Protein AF-A0A924E731-F1 (afdb_monomer_lite)

pLDDT: mean 70.8, std 16.4, range [35.38, 94.31]

Foldseek 3Di:
DDDDDDDDDPDPPDPPDDDDDDDDDDDDDPDDDDPDPDDDPCVVPDDDDDDDDDDPVVVVVVDVVVPDPVVVVVVVPDDPDDPDPDPDPPPPPPDDDDDD

Radius of gyration: 34.87 Å; chains: 1; bounding box: 63×54×109 Å

Structure (mmCIF, N/CA/C/O backbone):
data_AF-A0A924E731-F1
#
_entry.id   AF-A0A924E731-F1
#
loop_
_atom_site.group_PDB
_atom_site.id
_atom_site.type_symbol
_atom_site.label_atom_id
_atom_site.label_alt_id
_atom_site.label_comp_id
_atom_site.label_asym_id
_atom_site.label_entity_id
_atom_site.label_seq_id
_atom_site.pdbx_PDB_ins_code
_atom_site.Cartn_x
_atom_site.Cartn_y
_atom_site.Cartn_z
_atom_site.occupancy
_atom_site.B_iso_or_equiv
_atom_site.auth_seq_id
_atom_site.auth_comp_id
_atom_site.auth_asym_id
_atom_site.auth_atom_id
_atom_site.pdbx_PDB_model_num
ATOM 1 N N . MET A 1 1 ? 28.119 39.679 -16.809 1.00 36.19 1 MET A N 1
ATOM 2 C CA . MET A 1 1 ? 27.066 40.237 -15.941 1.00 36.19 1 MET A CA 1
ATOM 3 C C . MET A 1 1 ? 26.191 39.078 -15.461 1.00 36.19 1 MET A C 1
ATOM 5 O O . MET A 1 1 ? 25.447 38.538 -16.260 1.00 36.19 1 MET A O 1
ATOM 9 N N . ASN A 1 2 ? 26.366 38.697 -14.191 1.00 35.38 2 ASN A N 1
ATOM 10 C CA . ASN A 1 2 ? 25.396 38.077 -13.266 1.00 35.38 2 ASN A CA 1
ATOM 11 C C . ASN A 1 2 ? 24.906 36.639 -13.568 1.00 35.38 2 ASN A C 1
ATOM 13 O O . ASN A 1 2 ? 24.021 36.447 -14.384 1.00 35.38 2 ASN A O 1
ATOM 17 N N . THR A 1 3 ? 25.560 35.577 -13.072 1.00 45.09 3 THR A N 1
ATOM 18 C CA . THR A 1 3 ? 25.480 34.953 -11.720 1.00 45.09 3 THR A CA 1
ATOM 19 C C . THR A 1 3 ? 24.101 34.342 -11.388 1.00 45.09 3 THR A C 1
ATOM 21 O O . THR A 1 3 ? 23.155 35.094 -11.185 1.00 45.09 3 THR A O 1
ATOM 24 N N . ARG A 1 4 ? 24.048 33.007 -11.189 1.00 53.56 4 ARG A N 1
ATOM 25 C CA . ARG A 1 4 ? 23.558 32.276 -9.982 1.00 53.56 4 ARG A CA 1
ATOM 26 C C . ARG A 1 4 ? 22.807 30.954 -10.276 1.00 53.56 4 ARG A C 1
ATOM 28 O O . ARG A 1 4 ? 21.682 30.950 -10.746 1.00 53.56 4 ARG A O 1
ATOM 35 N N . PHE A 1 5 ? 23.488 29.857 -9.930 1.00 45.91 5 PHE A N 1
ATOM 36 C CA . PHE A 1 5 ? 23.048 28.726 -9.093 1.00 45.91 5 PHE A CA 1
ATOM 37 C C . PHE A 1 5 ? 21.619 28.159 -9.236 1.00 45.91 5 PHE A C 1
ATOM 39 O O . PHE A 1 5 ? 20.656 28.715 -8.729 1.00 45.91 5 PHE A O 1
ATOM 46 N N . PHE A 1 6 ? 21.536 26.970 -9.840 1.00 52.19 6 PHE A N 1
ATOM 47 C CA . PHE A 1 6 ? 21.180 25.701 -9.177 1.00 52.19 6 PHE A CA 1
ATOM 48 C C . PHE A 1 6 ? 20.348 25.778 -7.872 1.00 52.19 6 PHE A C 1
ATOM 50 O O . PHE A 1 6 ? 20.918 25.968 -6.803 1.00 52.19 6 PHE A O 1
ATOM 57 N N . THR A 1 7 ? 19.043 25.499 -7.964 1.00 48.16 7 THR A N 1
ATOM 58 C CA . THR A 1 7 ? 18.183 24.887 -6.918 1.00 48.16 7 THR A CA 1
ATOM 59 C C . THR A 1 7 ? 16.831 24.582 -7.586 1.00 48.16 7 THR A C 1
ATOM 61 O O . THR A 1 7 ? 16.180 25.484 -8.092 1.00 48.16 7 THR A O 1
ATOM 64 N N . ALA A 1 8 ? 16.412 23.339 -7.840 1.00 48.56 8 ALA A N 1
ATOM 65 C CA . ALA A 1 8 ? 16.045 22.298 -6.880 1.00 48.56 8 ALA A CA 1
ATOM 66 C C . ALA A 1 8 ? 15.172 22.843 -5.742 1.00 48.56 8 ALA A C 1
ATOM 68 O O . ALA A 1 8 ? 15.706 23.348 -4.765 1.00 48.56 8 ALA A O 1
ATOM 69 N N . ALA A 1 9 ? 13.850 22.711 -5.868 1.00 45.69 9 ALA A N 1
ATOM 70 C CA . ALA A 1 9 ? 12.963 22.372 -4.755 1.00 45.69 9 ALA A CA 1
ATOM 71 C C . ALA A 1 9 ? 11.529 22.217 -5.272 1.00 45.69 9 ALA A C 1
ATOM 73 O O . ALA A 1 9 ? 10.899 23.158 -5.749 1.00 45.69 9 ALA A O 1
ATOM 74 N N . CYS A 1 10 ? 11.035 20.989 -5.168 1.00 48.94 10 CYS A N 1
ATOM 75 C CA . CYS A 1 10 ? 9.629 20.648 -5.224 1.00 48.94 10 CYS A CA 1
ATOM 76 C C . CYS A 1 10 ? 8.949 21.312 -4.016 1.00 48.94 10 CYS A C 1
ATOM 78 O O . CYS A 1 10 ? 9.028 20.804 -2.901 1.00 48.94 10 CYS A O 1
ATOM 80 N N . SER A 1 11 ? 8.353 22.483 -4.218 1.00 49.34 11 SER A N 1
ATOM 81 C CA . SER A 1 11 ? 7.626 23.191 -3.165 1.00 49.34 11 SER A CA 1
ATOM 82 C C . SER A 1 11 ? 6.142 22.880 -3.301 1.00 49.34 11 SER A C 1
ATOM 84 O O . SER A 1 11 ? 5.384 23.644 -3.895 1.00 49.34 11 SER A O 1
ATOM 86 N N . ILE A 1 12 ? 5.724 21.735 -2.760 1.00 64.44 12 ILE A N 1
ATOM 87 C CA . ILE A 1 12 ? 4.316 21.514 -2.422 1.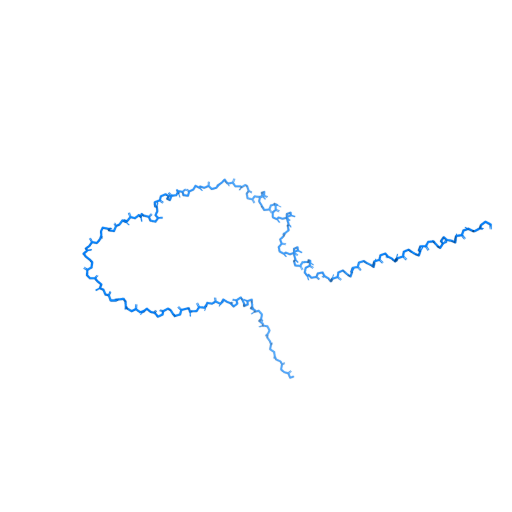00 64.44 12 ILE A CA 1
ATOM 88 C C . ILE A 1 12 ? 4.038 22.451 -1.247 1.00 64.44 12 ILE A C 1
ATOM 90 O O . ILE A 1 12 ? 4.389 22.164 -0.105 1.00 64.44 12 ILE A O 1
ATOM 94 N N . ALA A 1 13 ? 3.501 23.631 -1.549 1.00 55.34 13 ALA A N 1
ATOM 95 C CA . ALA A 1 13 ? 3.074 24.579 -0.536 1.00 55.34 13 ALA A CA 1
ATOM 96 C C . ALA A 1 13 ? 1.854 23.994 0.185 1.00 55.34 13 ALA A C 1
ATOM 98 O O . ALA A 1 13 ? 0.735 24.009 -0.327 1.00 55.34 13 ALA A O 1
ATOM 99 N N . SER A 1 14 ? 2.096 23.444 1.372 1.00 58.56 14 SER A N 1
ATOM 100 C CA . SER A 1 14 ? 1.074 23.042 2.329 1.00 58.56 14 SER A CA 1
ATOM 101 C C . SER A 1 14 ? 0.213 24.251 2.701 1.00 58.56 14 SER A C 1
ATOM 103 O O . SER A 1 14 ? 0.665 25.140 3.422 1.00 58.56 14 SER A O 1
ATOM 105 N N . LEU A 1 15 ? -1.039 24.288 2.239 1.00 55.12 15 LEU A N 1
ATOM 106 C CA . LEU A 1 15 ? -2.037 25.197 2.796 1.00 55.12 15 LEU A CA 1
ATOM 107 C C . LEU A 1 15 ? -2.486 24.659 4.161 1.00 55.12 15 LEU A C 1
ATOM 109 O O . LEU A 1 15 ? -3.414 23.861 4.248 1.00 55.12 15 LEU A O 1
ATOM 113 N N . PHE A 1 16 ? -1.843 25.113 5.236 1.00 58.47 16 PHE A N 1
ATOM 114 C CA . PHE A 1 16 ? -2.429 25.051 6.575 1.00 58.47 16 PHE A CA 1
ATOM 115 C C . PHE A 1 16 ? -3.232 26.334 6.810 1.00 58.47 16 PHE A C 1
ATOM 117 O O . PHE A 1 16 ? -2.686 27.374 7.171 1.00 58.47 16 PHE A O 1
ATOM 124 N N . GLY A 1 17 ? -4.542 26.267 6.564 1.00 53.56 17 GLY A N 1
ATOM 125 C CA . GLY A 1 17 ? -5.479 27.304 6.987 1.00 53.56 17 GLY A CA 1
ATOM 126 C C . GLY A 1 17 ? -5.669 27.235 8.499 1.00 53.56 17 GLY A C 1
ATOM 127 O O . GLY A 1 17 ? -6.254 26.281 9.007 1.00 53.56 17 GLY A O 1
ATOM 128 N N . LEU A 1 18 ? -5.165 28.231 9.225 1.00 58.72 18 LEU A N 1
ATOM 129 C CA . LEU A 1 18 ? -5.396 28.363 10.659 1.00 58.72 18 LEU A CA 1
ATOM 130 C C . LEU A 1 18 ? -6.793 28.967 10.879 1.00 58.72 18 LEU A C 1
ATOM 132 O O . LEU A 1 18 ? -6.979 30.176 10.757 1.00 58.72 18 LEU A O 1
ATOM 136 N N . ALA A 1 19 ? -7.790 28.134 11.177 1.00 62.75 19 ALA A N 1
ATOM 137 C CA . ALA A 1 19 ? -9.094 28.612 11.626 1.00 62.75 19 ALA A CA 1
ATOM 138 C C . ALA A 1 19 ? -9.008 28.982 13.116 1.00 62.75 19 ALA A C 1
ATOM 140 O O . ALA A 1 19 ? -8.948 28.110 13.979 1.00 62.75 19 ALA A O 1
ATOM 141 N N . ALA A 1 20 ? -8.994 30.279 13.426 1.00 59.22 20 ALA A N 1
ATOM 142 C CA . ALA A 1 20 ? -9.171 30.765 14.790 1.00 59.22 20 ALA A CA 1
ATOM 143 C C . ALA A 1 20 ? -10.660 30.675 15.160 1.00 59.22 20 ALA A C 1
ATOM 145 O O . ALA A 1 20 ? -11.461 31.533 14.791 1.00 59.22 20 ALA A O 1
ATOM 146 N N . GLN A 1 21 ? -11.051 29.614 15.862 1.00 60.19 21 GLN A N 1
ATOM 147 C CA . GLN A 1 21 ? -12.385 29.507 16.448 1.00 60.19 21 GLN A CA 1
ATOM 148 C C . GLN A 1 21 ? -12.400 30.277 17.772 1.00 60.19 21 GLN A C 1
ATOM 150 O O . GLN A 1 21 ? -11.793 29.858 18.756 1.00 60.19 21 GLN A O 1
ATOM 155 N N . ALA A 1 22 ? -13.085 31.420 17.798 1.00 60.53 22 ALA A N 1
ATOM 156 C CA . ALA A 1 22 ? -13.390 32.120 19.039 1.00 60.53 22 ALA A CA 1
ATOM 157 C C . ALA A 1 22 ? -14.394 31.288 19.854 1.00 60.53 22 ALA A C 1
ATOM 159 O O . ALA A 1 22 ? -15.484 30.977 19.374 1.00 60.53 22 ALA A O 1
ATOM 160 N N . GLN A 1 23 ? -14.030 30.919 21.081 1.00 60.59 23 GLN A N 1
ATOM 161 C CA . GLN A 1 23 ? -14.936 30.245 22.007 1.00 60.59 23 GLN A CA 1
ATOM 162 C C . GLN A 1 23 ? -15.745 31.302 22.764 1.00 60.59 23 GLN A C 1
ATOM 164 O O . GLN A 1 23 ? -15.223 31.997 23.633 1.00 60.59 23 GLN A O 1
ATOM 169 N N . THR A 1 24 ? -17.030 31.437 22.445 1.00 63.28 24 THR A N 1
ATOM 170 C CA . THR A 1 24 ? -17.976 32.136 23.321 1.00 63.28 24 THR A CA 1
ATOM 171 C C . THR A 1 24 ? -18.228 31.271 24.551 1.00 63.28 24 THR A C 1
ATOM 173 O O . THR A 1 24 ? -18.680 30.133 24.421 1.00 63.28 24 THR A O 1
ATOM 176 N N . ALA A 1 25 ? -17.934 31.797 25.741 1.00 63.75 25 ALA A N 1
ATOM 177 C CA . ALA A 1 25 ? -18.207 31.113 26.998 1.00 63.75 25 ALA A CA 1
ATOM 178 C C . ALA A 1 25 ? -19.719 30.883 27.153 1.00 63.75 25 ALA A C 1
ATOM 180 O O . ALA A 1 25 ? -20.501 31.833 27.190 1.00 63.75 25 ALA A O 1
ATOM 181 N N . ALA A 1 26 ? -20.131 29.618 27.236 1.00 69.31 26 ALA A N 1
ATOM 182 C CA . ALA A 1 26 ? -21.499 29.260 27.572 1.00 69.31 26 ALA A CA 1
ATOM 183 C C . ALA A 1 26 ? -21.747 29.517 29.066 1.00 69.31 26 ALA A C 1
ATOM 185 O O . ALA A 1 26 ? -20.934 29.148 29.915 1.00 69.31 26 ALA A O 1
ATOM 186 N N . THR A 1 27 ? -22.879 30.134 29.399 1.00 67.25 27 THR A N 1
ATOM 187 C CA . THR A 1 27 ? -23.350 30.249 30.782 1.00 67.25 27 THR A CA 1
ATOM 188 C C . THR A 1 27 ? -23.655 28.850 31.317 1.00 67.25 27 THR A C 1
ATOM 190 O O . THR A 1 27 ? -24.491 28.135 30.765 1.00 67.25 27 THR A O 1
ATOM 193 N N . ALA A 1 28 ? -22.958 28.439 32.377 1.00 65.69 28 ALA A N 1
ATOM 194 C CA . ALA A 1 28 ? -23.146 27.130 32.987 1.00 65.69 28 ALA A CA 1
ATOM 195 C C . ALA A 1 28 ? -24.498 27.071 33.718 1.00 65.69 28 ALA A C 1
ATOM 197 O O . ALA A 1 28 ? -24.682 27.712 34.751 1.00 65.69 28 ALA A O 1
ATOM 198 N N . ASN A 1 29 ? -25.437 26.276 33.201 1.00 67.81 29 ASN A N 1
ATOM 199 C CA . ASN A 1 29 ? -26.561 25.793 33.999 1.00 67.81 29 ASN A CA 1
ATOM 200 C C . ASN A 1 29 ? -26.036 24.707 34.952 1.00 67.81 29 ASN A C 1
ATOM 202 O O . ASN A 1 29 ? -25.397 23.767 34.467 1.00 67.81 29 ASN A O 1
ATOM 206 N N . PRO A 1 30 ? -26.302 24.777 36.271 1.00 60.47 30 PRO A N 1
ATOM 207 C CA . PRO A 1 30 ? -25.912 23.739 37.219 1.00 60.47 30 PRO A CA 1
ATOM 208 C C . PRO A 1 30 ? -26.803 22.510 37.018 1.00 60.47 30 PRO A C 1
ATOM 210 O O . PRO A 1 30 ? -27.758 22.260 37.748 1.00 60.47 30 PRO A O 1
ATOM 213 N N . SER A 1 31 ? -26.503 21.752 35.971 1.00 68.31 31 SER A N 1
ATOM 214 C CA . SER A 1 31 ? -27.090 20.442 35.732 1.00 68.31 31 SER A CA 1
ATOM 215 C C . SER A 1 31 ? -26.330 19.463 36.620 1.00 68.31 31 SER A C 1
ATOM 217 O O . SER A 1 31 ? -25.113 19.332 36.489 1.00 68.31 31 SER A O 1
ATOM 219 N N . GLY A 1 32 ? -27.028 18.826 37.565 1.00 72.75 32 GLY A N 1
ATOM 220 C CA . GLY A 1 32 ? -26.447 17.778 38.406 1.00 72.75 32 GLY A CA 1
ATOM 221 C C . GLY A 1 32 ? -25.829 16.651 37.563 1.00 72.75 32 GLY A C 1
ATOM 222 O O . GLY A 1 32 ? -26.148 16.551 36.372 1.00 72.75 32 GLY A O 1
ATOM 223 N N . PRO A 1 33 ? -24.958 15.807 38.152 1.00 73.31 33 PRO A N 1
ATOM 224 C CA . PRO A 1 33 ? -24.167 14.825 37.416 1.00 73.31 33 PRO A CA 1
ATOM 225 C C . PRO A 1 33 ? -25.059 13.982 36.504 1.00 73.31 33 PRO A C 1
ATOM 227 O O . PRO A 1 33 ? -25.863 13.178 36.974 1.00 73.31 33 PRO A O 1
ATOM 230 N N . GLN A 1 34 ? -24.952 14.204 35.196 1.00 77.50 34 GLN A N 1
ATOM 231 C CA . GLN A 1 34 ? -25.610 13.349 34.222 1.00 77.50 34 GLN A CA 1
ATOM 232 C C . GLN A 1 34 ? -24.776 12.072 34.100 1.00 77.50 34 GLN A C 1
ATOM 234 O O . GLN A 1 34 ? -23.547 12.167 34.021 1.00 77.50 34 GLN A O 1
ATOM 239 N N . PRO A 1 35 ? -25.395 10.882 34.097 1.00 77.94 35 PRO A N 1
ATOM 240 C CA . PRO A 1 35 ? -24.665 9.657 33.826 1.00 77.94 35 PRO A CA 1
ATOM 241 C C . PRO A 1 35 ? -24.042 9.758 32.430 1.00 77.94 35 PRO A C 1
ATOM 243 O O . PRO A 1 35 ? -24.742 9.861 31.424 1.00 77.94 35 PRO A O 1
ATOM 246 N N . LEU A 1 36 ? -22.710 9.770 32.378 1.00 81.81 36 LEU A N 1
ATOM 247 C CA . LEU A 1 36 ? -21.964 9.727 31.129 1.00 81.81 36 LEU A CA 1
ATOM 248 C C . LEU A 1 36 ? -22.064 8.299 30.597 1.00 81.81 36 LEU A C 1
ATOM 250 O O . LEU A 1 36 ? -21.490 7.375 31.174 1.00 81.81 36 LEU A O 1
ATOM 254 N N . ALA A 1 37 ? -22.811 8.108 29.514 1.00 85.94 37 ALA A N 1
ATOM 255 C CA . ALA A 1 37 ? -22.729 6.872 28.756 1.00 85.94 37 ALA A CA 1
ATOM 256 C C . ALA A 1 37 ? -21.344 6.849 28.094 1.00 85.94 37 ALA A C 1
ATOM 258 O O . ALA A 1 37 ? -21.091 7.604 27.160 1.00 85.94 37 ALA A O 1
ATOM 259 N N . PHE A 1 38 ? -20.424 6.063 28.653 1.00 87.69 38 PHE A N 1
ATOM 260 C CA . PHE A 1 38 ? -19.095 5.870 28.091 1.00 87.69 38 PHE A CA 1
ATOM 261 C C . PHE A 1 38 ? -19.132 4.666 27.156 1.00 87.69 38 PHE A C 1
ATOM 263 O O . PHE A 1 38 ? -19.351 3.541 27.600 1.00 87.69 38 PHE A O 1
ATOM 270 N N . GLN A 1 39 ? -18.915 4.910 25.869 1.00 91.06 39 GLN A N 1
ATOM 271 C CA . GLN A 1 39 ? -18.626 3.877 24.883 1.00 91.06 39 GLN A CA 1
ATOM 272 C C . GLN A 1 39 ? -17.147 3.961 24.525 1.00 91.06 39 GLN A C 1
ATOM 274 O O . GLN A 1 39 ? -16.612 5.054 24.311 1.00 91.06 39 GLN A O 1
ATOM 279 N N . SER A 1 40 ? -16.470 2.815 24.476 1.00 92.69 40 SER A N 1
ATOM 280 C CA . SER A 1 40 ? -15.055 2.794 24.121 1.00 92.69 40 SER A CA 1
ATOM 281 C C . SER A 1 40 ? -14.878 3.119 22.638 1.00 92.69 40 SER A C 1
ATOM 283 O O . SER A 1 40 ? -15.581 2.588 21.786 1.00 92.69 40 SER A O 1
ATOM 285 N N . ALA 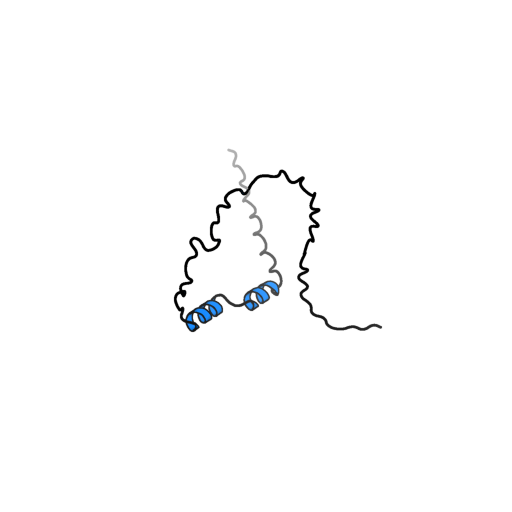A 1 41 ? -13.873 3.923 22.288 1.00 91.50 41 ALA A N 1
ATOM 286 C CA . ALA A 1 41 ? -13.484 4.097 20.884 1.00 91.50 41 ALA A CA 1
ATOM 287 C C . ALA A 1 41 ? -12.930 2.801 20.256 1.00 91.50 41 ALA A C 1
ATOM 289 O O . ALA A 1 41 ? -12.814 2.697 19.039 1.00 91.50 41 ALA A O 1
ATOM 290 N N . LEU A 1 42 ? -12.575 1.822 21.092 1.00 92.88 42 LEU A N 1
ATOM 291 C CA . LEU A 1 42 ? -12.132 0.492 20.679 1.00 92.88 42 LEU A CA 1
ATOM 292 C C . LEU A 1 42 ? -13.265 -0.542 20.738 1.00 92.88 42 LEU A C 1
ATOM 294 O O . LEU A 1 42 ? -13.017 -1.730 20.535 1.00 92.88 42 LEU A O 1
ATOM 298 N N . GLU A 1 43 ? -14.495 -0.120 21.037 1.00 92.69 43 GLU A N 1
ATOM 299 C CA . GLU A 1 43 ? -15.665 -0.992 20.983 1.00 92.69 43 GLU A CA 1
ATOM 300 C C . GLU A 1 43 ? -15.831 -1.493 19.539 1.00 92.69 43 GLU A C 1
ATOM 302 O O . GLU A 1 43 ? -16.071 -0.716 18.618 1.00 92.69 43 GLU A O 1
ATOM 307 N N . GLY A 1 44 ? -15.620 -2.794 19.321 1.00 92.81 44 GLY A N 1
ATOM 308 C CA . GLY A 1 44 ? -15.627 -3.393 17.983 1.00 92.81 44 GLY A CA 1
ATOM 309 C C . GLY A 1 44 ? -14.306 -3.301 17.211 1.00 92.81 44 GLY A C 1
ATOM 310 O O . GLY A 1 44 ? -14.289 -3.619 16.020 1.00 92.81 44 GLY A O 1
ATOM 311 N N . TYR A 1 45 ? -13.199 -2.907 17.851 1.00 94.25 45 TYR A N 1
ATOM 312 C CA . TYR A 1 45 ? -11.881 -2.973 17.221 1.00 94.25 45 TYR A CA 1
ATOM 313 C C . TYR A 1 45 ? -11.550 -4.418 16.828 1.00 94.25 45 TYR A C 1
ATO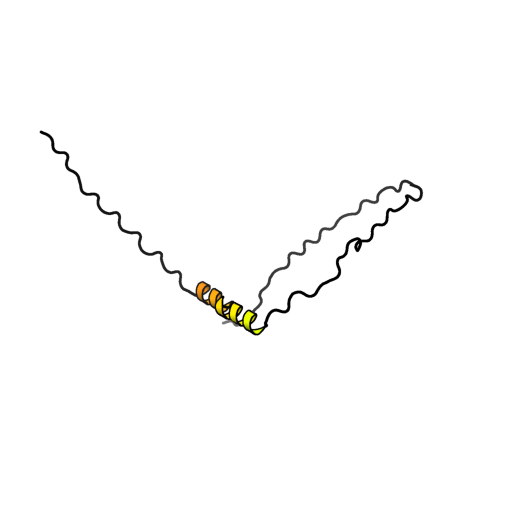M 315 O O . TYR A 1 45 ? -11.474 -5.308 17.676 1.00 94.25 45 TYR A O 1
ATOM 323 N N . GLN A 1 46 ? -11.342 -4.641 15.532 1.00 92.25 46 GLN A N 1
ATOM 324 C CA . GLN A 1 46 ? -10.873 -5.918 15.015 1.00 92.25 46 GLN A CA 1
ATOM 325 C C . GLN A 1 46 ? -9.360 -5.993 15.160 1.00 92.25 46 GLN A C 1
ATOM 327 O O . GLN A 1 46 ? -8.641 -5.058 14.805 1.00 92.25 46 GLN A O 1
ATOM 332 N N . SER A 1 47 ? -8.868 -7.118 15.673 1.00 91.56 47 SER A N 1
ATOM 333 C CA . SER A 1 47 ? -7.433 -7.362 15.727 1.00 91.56 47 SER A CA 1
ATOM 334 C C . SER A 1 47 ? -6.841 -7.337 14.320 1.00 91.56 47 SER A C 1
ATOM 336 O O . SER A 1 47 ? -7.423 -7.878 13.378 1.00 91.56 47 SER A O 1
ATOM 338 N N . TYR A 1 48 ? -5.661 -6.730 14.192 1.00 90.94 48 TYR A N 1
ATOM 339 C CA . TYR A 1 48 ? -4.894 -6.807 12.959 1.00 90.94 48 TYR A CA 1
ATOM 340 C C . TYR A 1 48 ? -4.588 -8.278 12.655 1.00 90.94 48 TYR A C 1
ATOM 342 O O . TYR A 1 48 ? -4.088 -9.008 13.511 1.00 90.94 48 TYR A O 1
ATOM 350 N N . T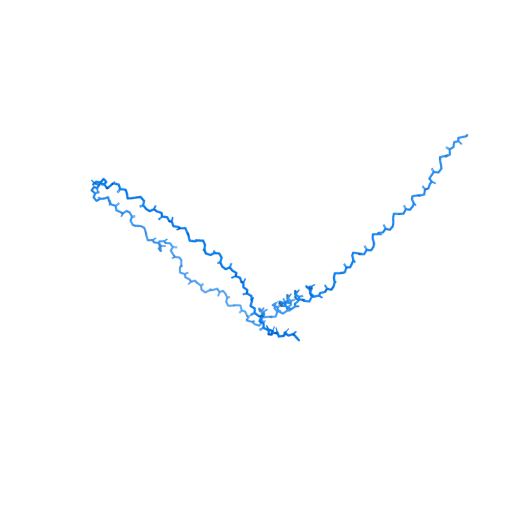HR A 1 49 ? -4.933 -8.703 11.446 1.00 89.00 49 THR A N 1
ATOM 351 C CA . THR A 1 49 ? -4.567 -10.000 10.882 1.00 89.00 49 THR A CA 1
ATOM 352 C C . THR A 1 49 ? -3.560 -9.741 9.781 1.00 89.00 49 THR A C 1
ATOM 354 O O . THR A 1 49 ? -3.747 -8.819 8.988 1.00 89.00 49 THR A O 1
ATOM 357 N N . ASP A 1 50 ? -2.505 -10.550 9.736 1.00 85.44 50 ASP A N 1
ATOM 358 C CA . ASP A 1 50 ? -1.548 -10.489 8.643 1.00 85.44 50 ASP A CA 1
ATOM 359 C C . ASP A 1 50 ? -2.229 -10.796 7.310 1.00 85.44 50 ASP A C 1
ATOM 361 O O . ASP A 1 50 ? -2.946 -11.791 7.152 1.00 85.44 50 ASP A O 1
ATOM 365 N N . ASP A 1 51 ? -1.969 -9.930 6.335 1.00 82.69 51 ASP A N 1
ATOM 366 C CA . ASP A 1 51 ? -2.335 -10.189 4.956 1.00 82.69 51 ASP A CA 1
ATOM 367 C C . ASP A 1 51 ? -1.544 -11.378 4.398 1.00 82.69 51 ASP A C 1
ATOM 369 O O . ASP A 1 51 ? -0.481 -11.770 4.892 1.00 82.69 51 ASP A O 1
ATOM 373 N N . LYS A 1 52 ? -2.069 -11.972 3.323 1.00 84.25 52 LYS A N 1
ATOM 374 C CA . LYS A 1 52 ? -1.395 -13.087 2.652 1.00 84.25 52 LYS A CA 1
ATOM 375 C C . LYS A 1 52 ? 0.001 -12.659 2.209 1.00 84.25 52 LYS A C 1
ATOM 377 O O . LYS A 1 52 ? 0.142 -11.711 1.438 1.00 84.25 52 LYS A O 1
ATOM 382 N N . LEU A 1 53 ? 1.018 -13.417 2.621 1.00 87.12 53 LEU A N 1
ATOM 383 C CA . LEU A 1 53 ? 2.369 -13.240 2.104 1.00 87.12 53 LEU A CA 1
ATOM 384 C C . LEU A 1 53 ? 2.371 -13.501 0.595 1.00 87.12 53 LEU A C 1
ATOM 386 O O . LEU A 1 53 ? 2.143 -14.622 0.136 1.00 87.12 53 LEU A O 1
ATOM 390 N N . VAL A 1 54 ? 2.616 -12.440 -0.168 1.00 87.31 54 VAL A N 1
ATOM 391 C CA . VAL A 1 54 ? 2.801 -12.505 -1.615 1.00 87.31 54 VAL A CA 1
ATOM 392 C C . VAL A 1 54 ? 4.278 -12.760 -1.899 1.00 87.31 54 VAL A C 1
ATOM 394 O O . VAL A 1 54 ? 5.151 -12.237 -1.204 1.00 87.31 54 VAL A O 1
ATOM 397 N N . ASP A 1 55 ? 4.571 -13.547 -2.933 1.00 93.25 55 ASP A N 1
ATOM 398 C CA . ASP A 1 55 ? 5.944 -13.724 -3.392 1.00 93.25 55 ASP A CA 1
ATOM 399 C C . ASP A 1 55 ? 6.531 -12.380 -3.856 1.00 93.25 55 ASP A C 1
ATOM 401 O O . ASP A 1 55 ? 6.041 -11.742 -4.795 1.00 93.25 55 ASP A O 1
ATOM 405 N N . TRP A 1 56 ? 7.600 -11.949 -3.185 1.00 93.50 56 TRP A N 1
ATOM 406 C CA . TRP A 1 56 ? 8.224 -10.646 -3.414 1.00 93.50 56 TRP A CA 1
ATOM 407 C C . TRP A 1 56 ? 8.748 -10.505 -4.848 1.00 93.50 56 TRP A C 1
ATOM 409 O O . TRP A 1 56 ? 8.751 -9.411 -5.419 1.00 93.50 56 TRP A O 1
ATOM 419 N N . LYS A 1 57 ? 9.187 -11.614 -5.451 1.00 94.31 57 LYS A N 1
ATOM 420 C CA . LYS A 1 57 ? 9.762 -11.610 -6.791 1.00 94.31 57 LYS A CA 1
ATOM 421 C C . LYS A 1 57 ? 8.674 -11.430 -7.844 1.00 94.31 57 LYS A C 1
ATOM 423 O O . LYS A 1 57 ? 8.823 -10.569 -8.710 1.00 94.31 57 LYS A O 1
ATOM 428 N N . ALA A 1 58 ? 7.562 -12.150 -7.725 1.00 91.38 58 ALA A N 1
ATOM 429 C CA . ALA A 1 58 ? 6.394 -11.995 -8.592 1.00 91.38 58 ALA A CA 1
ATOM 430 C C . ALA A 1 58 ? 5.784 -10.579 -8.520 1.00 91.38 58 ALA A C 1
ATOM 432 O O . ALA A 1 58 ? 5.385 -10.008 -9.543 1.00 91.38 58 ALA A O 1
ATOM 433 N N . ALA A 1 59 ? 5.753 -9.971 -7.329 1.00 90.88 59 ALA A N 1
ATOM 434 C CA . ALA A 1 59 ? 5.306 -8.585 -7.154 1.00 90.88 59 ALA A CA 1
ATOM 435 C C . ALA A 1 59 ? 6.218 -7.586 -7.896 1.00 90.88 59 ALA A C 1
ATOM 437 O O . ALA A 1 59 ? 5.747 -6.678 -8.595 1.00 90.88 59 ALA A O 1
ATOM 438 N N . ASN A 1 60 ? 7.532 -7.795 -7.816 1.00 91.31 60 ASN A N 1
ATOM 439 C CA . ASN A 1 60 ? 8.512 -6.960 -8.508 1.00 91.31 60 ASN A CA 1
ATOM 440 C C . ASN A 1 60 ? 8.467 -7.140 -10.027 1.00 91.31 60 ASN A C 1
ATOM 442 O O . ASN A 1 60 ? 8.549 -6.159 -10.764 1.00 91.31 60 ASN A O 1
ATOM 446 N N . GLU A 1 61 ? 8.281 -8.367 -10.508 1.00 92.88 61 GLU A N 1
ATOM 447 C CA . GLU A 1 61 ? 8.111 -8.644 -11.936 1.00 92.88 61 GLU A CA 1
ATOM 448 C C . GLU A 1 61 ? 6.859 -7.957 -12.497 1.00 92.88 61 GLU A C 1
ATOM 450 O O . GLU A 1 61 ? 6.888 -7.361 -13.575 1.00 92.88 61 GLU A O 1
ATOM 455 N N . THR A 1 62 ? 5.768 -7.950 -11.729 1.00 90.69 62 THR A N 1
ATOM 456 C CA . THR A 1 62 ? 4.546 -7.229 -12.105 1.00 90.69 62 THR A CA 1
ATOM 457 C C . THR A 1 62 ? 4.795 -5.727 -12.223 1.00 90.69 62 THR A C 1
ATOM 459 O O . THR A 1 62 ? 4.398 -5.120 -13.218 1.00 90.69 62 THR A O 1
ATOM 462 N N . THR A 1 63 ? 5.517 -5.139 -11.269 1.00 88.88 63 THR A N 1
ATOM 463 C CA . THR A 1 63 ? 5.916 -3.723 -11.325 1.00 88.88 63 THR A CA 1
ATOM 464 C C . THR A 1 63 ? 6.814 -3.435 -12.533 1.00 88.88 63 THR A C 1
ATOM 466 O O . THR A 1 63 ? 6.630 -2.427 -13.216 1.00 88.88 63 THR A O 1
ATOM 469 N N . ALA A 1 64 ? 7.749 -4.336 -12.851 1.00 88.62 64 ALA A N 1
ATOM 470 C CA . ALA A 1 64 ? 8.611 -4.210 -14.025 1.00 88.62 64 ALA A CA 1
ATOM 471 C C . ALA A 1 64 ? 7.812 -4.241 -15.340 1.00 88.62 64 ALA A C 1
ATOM 473 O O . ALA A 1 64 ? 8.111 -3.470 -16.251 1.00 88.62 64 ALA A O 1
ATOM 474 N N . ARG A 1 65 ? 6.773 -5.082 -15.418 1.00 87.19 65 ARG A N 1
ATOM 475 C CA . ARG A 1 65 ? 5.873 -5.197 -16.577 1.00 87.19 65 ARG A CA 1
ATOM 476 C C . ARG A 1 65 ? 4.961 -3.983 -16.763 1.00 87.19 65 ARG A C 1
ATOM 478 O O . ARG A 1 65 ? 4.760 -3.569 -17.898 1.00 87.19 65 ARG A O 1
ATOM 485 N N . ILE A 1 66 ? 4.404 -3.432 -15.681 1.00 87.56 66 ILE A N 1
ATOM 486 C CA . ILE A 1 66 ? 3.595 -2.196 -15.736 1.00 87.56 66 ILE A CA 1
ATOM 487 C C . ILE A 1 66 ? 4.476 -1.007 -16.147 1.00 87.56 66 ILE A C 1
ATOM 489 O O . ILE A 1 66 ? 4.024 -0.105 -16.847 1.00 87.56 66 ILE A O 1
ATOM 493 N N . GLY A 1 67 ? 5.753 -1.045 -15.765 1.00 84.00 67 GLY A N 1
ATOM 494 C CA . GLY A 1 67 ? 6.709 0.016 -16.028 1.00 84.00 67 GLY A CA 1
ATOM 495 C C . GLY A 1 67 ? 6.699 1.056 -14.909 1.00 84.00 67 GLY A C 1
ATOM 496 O O . GLY A 1 67 ? 5.659 1.472 -14.405 1.00 84.00 67 GLY A O 1
ATOM 497 N N . GLY A 1 68 ? 7.895 1.465 -14.486 1.00 83.94 68 GLY A N 1
ATOM 498 C CA . GLY A 1 68 ? 8.059 2.480 -13.445 1.00 83.94 68 GLY A CA 1
ATOM 499 C C . GLY A 1 68 ? 7.813 3.905 -13.950 1.00 83.94 68 GLY A C 1
ATOM 500 O O . GLY A 1 68 ? 7.537 4.139 -15.124 1.00 83.94 68 GLY A O 1
ATOM 501 N 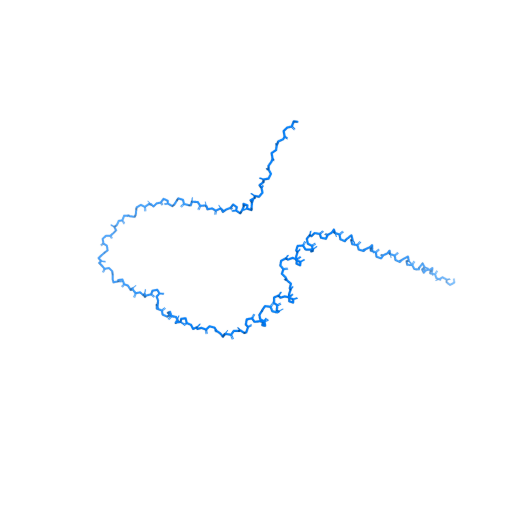N . TRP A 1 69 ? 8.035 4.888 -13.075 1.00 82.94 69 TRP A N 1
ATOM 502 C CA . TRP A 1 69 ? 7.887 6.326 -13.362 1.00 82.94 69 TRP A CA 1
ATOM 503 C C . TRP A 1 69 ? 8.607 6.809 -14.640 1.00 82.94 69 TRP A C 1
ATOM 505 O O . TRP A 1 69 ? 8.203 7.796 -15.250 1.00 82.94 69 TRP A O 1
ATOM 515 N N . ARG A 1 70 ? 9.656 6.102 -15.084 1.00 78.94 70 ARG A N 1
ATOM 516 C CA . ARG A 1 70 ? 10.385 6.399 -16.328 1.00 78.94 70 ARG A CA 1
ATOM 517 C C . ARG A 1 70 ? 9.548 6.183 -17.592 1.00 78.94 70 ARG A C 1
ATOM 519 O O . ARG A 1 70 ? 9.820 6.852 -18.585 1.00 78.94 70 ARG A O 1
ATOM 526 N N . ALA A 1 71 ? 8.566 5.279 -17.568 1.00 81.69 71 ALA A N 1
ATOM 527 C CA . ALA A 1 71 ? 7.628 5.092 -18.676 1.00 81.69 71 ALA A CA 1
ATOM 528 C C . ALA A 1 71 ? 6.815 6.377 -18.894 1.00 81.69 71 ALA A C 1
ATOM 530 O O . ALA A 1 71 ? 6.870 6.966 -19.971 1.00 81.69 71 ALA A O 1
ATOM 531 N N . TYR A 1 72 ? 6.224 6.901 -17.819 1.00 74.44 72 TYR A N 1
ATOM 532 C CA . TYR A 1 72 ? 5.504 8.175 -17.837 1.00 74.44 72 TYR A CA 1
ATOM 533 C C . TYR A 1 72 ? 6.408 9.368 -18.173 1.00 74.44 72 TYR A C 1
ATOM 535 O O . TYR A 1 72 ? 6.016 10.251 -18.929 1.00 74.44 72 TYR A O 1
ATOM 543 N N . ALA A 1 73 ? 7.651 9.393 -17.677 1.00 80.56 73 ALA A N 1
ATOM 544 C CA . ALA A 1 73 ? 8.598 10.456 -18.023 1.00 80.56 73 ALA A CA 1
ATOM 545 C C . ALA A 1 73 ? 8.945 10.466 -19.521 1.00 80.56 73 ALA A C 1
ATOM 547 O O . ALA A 1 73 ? 9.147 11.533 -20.100 1.00 80.56 73 ALA A O 1
ATOM 548 N N . LYS A 1 74 ? 9.005 9.290 -20.159 1.00 80.50 74 LYS A N 1
ATOM 549 C CA . LYS A 1 74 ? 9.252 9.170 -21.599 1.00 80.50 74 LYS A CA 1
ATOM 550 C C . LYS A 1 74 ? 8.070 9.686 -22.417 1.00 80.50 74 LYS A C 1
ATOM 552 O O . LYS A 1 74 ? 8.302 10.370 -23.405 1.00 80.50 74 LYS A O 1
ATOM 557 N N . GLU A 1 75 ? 6.840 9.408 -21.994 1.00 78.25 75 GLU A N 1
ATOM 558 C CA . GLU A 1 75 ? 5.630 9.968 -22.611 1.00 78.25 75 GLU A CA 1
ATOM 559 C C . GLU A 1 75 ? 5.551 11.489 -22.431 1.00 78.25 75 GLU A C 1
ATOM 561 O O . GLU A 1 75 ? 5.286 12.203 -23.392 1.00 78.25 75 GLU A O 1
ATOM 566 N N . ALA A 1 76 ? 5.880 12.006 -21.243 1.00 79.94 76 ALA A N 1
ATOM 567 C CA . ALA A 1 76 ? 5.910 13.447 -20.978 1.00 79.94 76 ALA A CA 1
ATOM 568 C C . ALA A 1 76 ? 7.029 14.188 -21.735 1.00 79.94 76 ALA A C 1
ATOM 570 O O . ALA A 1 76 ? 6.896 15.372 -22.034 1.00 79.94 76 ALA A O 1
ATOM 571 N N . SER A 1 77 ? 8.137 13.502 -22.033 1.00 78.44 77 SER A N 1
ATOM 572 C CA . SER A 1 77 ? 9.258 14.051 -22.811 1.00 78.44 77 SER A CA 1
ATOM 573 C C . SER A 1 77 ? 9.092 13.849 -24.317 1.00 78.44 77 SER A C 1
ATOM 575 O O . SER A 1 77 ? 9.898 14.366 -25.093 1.00 78.44 77 SER A O 1
ATOM 577 N N . ALA A 1 78 ? 8.099 13.065 -24.748 1.00 80.62 78 ALA A N 1
ATOM 578 C CA . ALA A 1 78 ? 7.845 12.860 -26.161 1.00 80.62 78 ALA A CA 1
ATOM 579 C C . ALA A 1 78 ? 7.298 14.168 -26.758 1.00 80.62 78 ALA A C 1
ATOM 581 O O . ALA A 1 78 ? 6.357 14.746 -26.208 1.00 80.62 78 ALA A O 1
ATOM 582 N N . PRO A 1 79 ? 7.863 14.659 -27.875 1.00 75.62 79 PRO A N 1
ATOM 583 C CA . PRO A 1 79 ? 7.262 15.775 -28.586 1.00 75.62 79 PRO A CA 1
ATOM 584 C C . PRO A 1 79 ? 5.843 15.380 -29.000 1.00 75.62 79 PRO A C 1
ATOM 586 O O . PRO A 1 79 ? 5.622 14.250 -29.440 1.00 75.62 79 PRO A O 1
ATOM 589 N N . ALA A 1 80 ? 4.888 16.301 -28.844 1.00 66.19 80 ALA A N 1
ATOM 590 C CA . ALA A 1 80 ? 3.505 16.068 -29.233 1.00 66.19 80 ALA A CA 1
ATOM 591 C C . ALA A 1 80 ? 3.469 15.579 -30.687 1.00 66.19 80 ALA A C 1
ATOM 593 O O . ALA A 1 80 ? 3.848 16.307 -31.607 1.00 66.19 80 ALA A O 1
ATOM 594 N N . VAL A 1 81 ? 3.047 14.330 -30.889 1.00 66.88 81 VAL A N 1
ATOM 595 C CA . VAL A 1 81 ? 2.766 13.817 -32.227 1.00 66.88 81 VAL A CA 1
ATOM 596 C C . VAL A 1 81 ? 1.618 14.666 -32.752 1.00 66.88 81 VAL A C 1
ATOM 598 O O . VAL A 1 81 ? 0.520 14.641 -32.196 1.00 66.88 81 VAL A O 1
ATOM 601 N N . ALA A 1 82 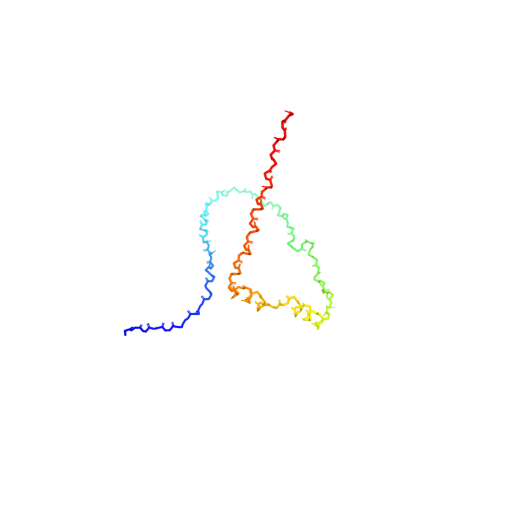? 1.897 15.475 -33.775 1.00 63.84 82 ALA A N 1
ATOM 602 C CA . ALA A 1 82 ? 0.860 16.227 -34.458 1.00 63.84 82 ALA A CA 1
ATOM 603 C C . ALA A 1 82 ? -0.233 15.238 -34.896 1.00 63.84 82 ALA A C 1
ATOM 605 O O . ALA A 1 82 ? 0.108 14.161 -35.401 1.00 63.84 82 ALA A O 1
ATOM 606 N N . PRO A 1 83 ? -1.522 15.555 -34.681 1.00 64.44 83 PRO A N 1
ATOM 607 C CA . PRO A 1 83 ? -2.599 14.672 -35.097 1.00 64.44 83 PRO A CA 1
ATOM 608 C C . PRO A 1 83 ? -2.419 14.342 -36.579 1.00 64.44 83 PRO A C 1
ATOM 610 O O . PRO A 1 83 ? -2.107 15.226 -37.382 1.00 64.44 83 PRO A O 1
ATOM 613 N N . ALA A 1 84 ? -2.570 13.059 -36.925 1.00 69.12 84 ALA A N 1
ATOM 614 C CA . ALA A 1 84 ? -2.544 12.628 -38.314 1.00 69.12 84 ALA A CA 1
ATOM 615 C C . ALA A 1 84 ? -3.517 13.509 -39.119 1.00 69.12 84 ALA A C 1
ATOM 617 O O . ALA A 1 84 ? -4.617 13.787 -38.623 1.00 69.12 84 ALA A O 1
ATOM 618 N N . PRO A 1 85 ? -3.123 13.987 -40.314 1.00 64.62 85 PRO A N 1
ATOM 619 C CA . PRO A 1 85 ? -3.981 14.852 -41.106 1.00 64.62 85 PRO A CA 1
ATOM 620 C C . PRO A 1 85 ? -5.326 14.155 -41.312 1.00 64.62 85 PRO A C 1
ATOM 622 O O . PRO A 1 85 ? -5.375 12.977 -41.674 1.00 64.62 85 PRO A O 1
ATOM 625 N N . ALA A 1 86 ? -6.411 14.880 -41.030 1.00 69.06 86 ALA A N 1
ATOM 626 C CA . ALA A 1 86 ? -7.758 14.391 -41.270 1.00 69.06 86 ALA A CA 1
ATOM 627 C C . ALA A 1 86 ? -7.865 13.922 -42.732 1.00 69.06 86 ALA A C 1
ATOM 629 O O . ALA A 1 86 ? -7.320 14.595 -43.617 1.00 69.06 86 ALA A O 1
ATOM 630 N N . PRO A 1 87 ? -8.537 12.790 -43.011 1.00 64.38 87 PRO A N 1
ATOM 631 C CA . PRO A 1 87 ? -8.751 12.368 -44.384 1.00 64.38 87 PRO A CA 1
ATOM 632 C C . PRO A 1 87 ? -9.457 13.505 -45.129 1.00 64.38 87 PRO A C 1
ATOM 634 O O . PRO A 1 87 ? -10.469 14.030 -44.660 1.00 64.38 87 PRO A O 1
ATOM 637 N N . ALA A 1 88 ? -8.878 13.920 -46.259 1.00 66.00 88 ALA A N 1
ATOM 638 C CA . ALA A 1 88 ? -9.464 14.943 -47.110 1.00 66.00 88 ALA A CA 1
ATOM 639 C C . ALA A 1 88 ? -10.907 14.537 -47.457 1.00 66.00 88 ALA A C 1
ATOM 641 O O . ALA A 1 88 ? -11.138 13.360 -47.757 1.00 66.00 88 ALA A O 1
ATOM 642 N N . PRO A 1 89 ? -11.883 15.463 -47.415 1.00 57.50 89 PRO A N 1
ATOM 643 C CA . PRO A 1 89 ? -13.241 15.135 -47.808 1.00 57.50 89 PRO A CA 1
ATOM 644 C C . PRO A 1 89 ? -13.210 14.653 -49.258 1.00 57.50 89 PRO A C 1
ATOM 646 O O . PRO A 1 89 ? -12.782 15.376 -50.160 1.00 57.50 89 PRO A O 1
ATOM 649 N N . ALA A 1 90 ? -13.620 13.402 -49.467 1.00 58.78 90 ALA A N 1
ATOM 650 C CA . ALA A 1 90 ? -13.809 12.854 -50.795 1.00 58.78 90 ALA A CA 1
ATOM 651 C C . ALA A 1 90 ? -14.799 13.760 -51.533 1.00 58.78 90 ALA A C 1
ATOM 653 O O . ALA A 1 90 ? -15.926 13.960 -51.075 1.00 58.78 90 ALA A O 1
ATOM 654 N N . LEU A 1 91 ? -14.362 14.333 -52.655 1.00 51.97 91 LEU A N 1
ATOM 655 C CA . LEU A 1 91 ? -15.245 15.017 -53.587 1.00 51.97 91 LEU A CA 1
ATOM 656 C C . LEU A 1 91 ? -16.342 14.022 -53.975 1.00 51.97 91 LEU A C 1
ATOM 658 O O . LEU A 1 91 ? -16.070 13.009 -54.620 1.00 51.97 91 LEU A O 1
ATOM 662 N N . ALA A 1 92 ? -17.566 14.283 -53.519 1.00 57.25 92 ALA A N 1
ATOM 663 C CA . ALA A 1 92 ? -18.722 13.489 -53.891 1.00 57.25 92 ALA A CA 1
ATOM 664 C C . ALA A 1 92 ? -18.841 13.470 -55.428 1.00 57.25 92 ALA A C 1
ATOM 666 O O . ALA A 1 92 ? -18.677 14.520 -56.060 1.00 57.25 92 ALA A O 1
ATOM 667 N N . PRO A 1 93 ? -19.119 12.314 -56.055 1.00 50.41 93 PRO A N 1
ATOM 668 C CA . PRO A 1 93 ? -19.381 12.276 -57.482 1.00 50.41 93 PRO A CA 1
ATOM 669 C C . PRO A 1 93 ? -20.631 13.112 -57.773 1.00 50.41 93 PRO A C 1
ATOM 671 O O . PRO A 1 93 ? -21.706 12.866 -57.224 1.00 50.41 93 PRO A O 1
ATOM 674 N N . THR A 1 94 ? -20.482 14.120 -58.637 1.00 50.75 94 THR A N 1
ATOM 675 C CA . THR A 1 94 ? -21.617 14.877 -59.166 1.00 50.75 94 THR A CA 1
ATOM 676 C C . THR A 1 94 ? -22.527 13.903 -59.908 1.00 50.75 94 THR A C 1
ATOM 678 O O . THR A 1 94 ? -22.178 13.354 -60.952 1.00 50.75 94 THR A O 1
ATOM 681 N N . THR A 1 95 ? -23.681 13.607 -59.317 1.00 52.09 95 THR A N 1
ATOM 682 C CA . THR A 1 95 ? -24.725 12.856 -60.005 1.00 52.09 95 THR A CA 1
ATOM 683 C C . THR A 1 95 ? -25.514 13.888 -60.795 1.00 52.09 95 THR A C 1
ATOM 685 O O . THR A 1 95 ? -26.336 14.613 -60.238 1.00 52.09 95 THR A O 1
ATOM 688 N N . ALA A 1 96 ? -25.206 14.016 -62.085 1.00 51.84 96 ALA A N 1
ATOM 689 C CA . ALA A 1 96 ? -26.043 14.770 -63.005 1.00 51.84 96 ALA A CA 1
ATOM 690 C C . ALA A 1 96 ? -27.422 14.083 -63.081 1.00 51.84 96 ALA A C 1
ATOM 692 O O . ALA A 1 96 ? -27.471 12.873 -63.322 1.00 51.84 96 ALA A O 1
ATOM 693 N N . PRO A 1 97 ? -28.543 14.794 -62.873 1.00 50.12 97 PRO A N 1
ATOM 694 C CA . PRO A 1 97 ? -29.851 14.193 -63.052 1.00 50.12 97 PRO A CA 1
ATOM 695 C C . PRO A 1 97 ? -30.145 14.067 -64.551 1.00 50.12 97 PRO A C 1
ATOM 697 O O . PRO A 1 97 ? -30.137 15.053 -65.289 1.00 50.12 97 PRO A O 1
ATOM 700 N N . ALA A 1 98 ? -30.411 12.839 -64.992 1.00 43.28 98 ALA A N 1
ATOM 701 C CA . ALA A 1 98 ? -31.027 12.565 -66.280 1.00 43.28 98 ALA A CA 1
ATOM 702 C C . ALA A 1 98 ? -32.449 13.153 -66.300 1.00 43.28 98 ALA A C 1
ATOM 704 O O . ALA A 1 98 ? -33.222 12.963 -65.359 1.00 43.28 98 ALA A O 1
ATOM 705 N N . LYS A 1 99 ? -32.795 13.853 -67.379 1.00 41.53 99 LYS A N 1
ATOM 706 C CA . LYS A 1 99 ? -34.161 14.290 -67.694 1.00 41.53 99 LYS A CA 1
ATOM 707 C C . LYS A 1 99 ? -34.555 13.656 -69.046 1.00 41.53 99 LYS A C 1
ATOM 709 O O . LYS A 1 99 ? -33.655 13.538 -69.877 1.00 41.53 99 LYS A O 1
ATOM 714 N N . PRO A 1 100 ? -35.813 13.194 -69.225 1.00 51.50 100 PRO A N 1
ATOM 715 C CA . PRO A 1 100 ? -36.254 12.409 -70.385 1.00 51.50 100 PRO A CA 1
ATOM 716 C C . PRO A 1 100 ? -36.155 13.143 -71.720 1.00 51.50 100 PRO A C 1
ATOM 718 O O . PRO A 1 100 ? -36.200 14.396 -71.712 1.00 51.50 100 PRO A O 1
#

Sequence (100 aa):
MNTRFFTAACSIASLFGLAAQAQTAATANPSGPQPLAFQSALEGYQSYTDDKLVDWKAANETTARIGGWRAYAKEASAPAVAPAPAPAPALAPTTAPAKP

Secondary structure (DSSP, 8-state):
-----------------------PPPP-------------TTTTPPPP-PPP---HHHHHHHHHHH--HHHHHHHHHS---PPPPPPPPP-----PPP--